Protein AF-A0A9D9CVH0-F1 (afdb_monomer_lite)

Foldseek 3Di:
DDDDPPVVVVVVVVLVVVVVVLVVVLLVVLQVQLVVVCVVPVVSNCVSVVVVVVCCVVVVVVLVVCCVPVNDVVSSVVVVVVSVVVVVVVVVVVVVD

Secondary structure (DSSP, 8-state):
-----HHHHHHHHHHHHHHHHHHHHHHHTHHHHHHHHHTT-GGGGGHHHHHHHHHHHHHHHHHHHHHHHH-HHHHHHHHHHHHHHHHHHHHHHTT--

Radius of gyration: 17.59 Å; chains: 1; bounding box: 35×28×59 Å

Sequence (97 aa):
MAKTKTNNNLVAIITMCFIFAMISFVTNMAAPFGNIWKGQYSWAGMMGNMMNF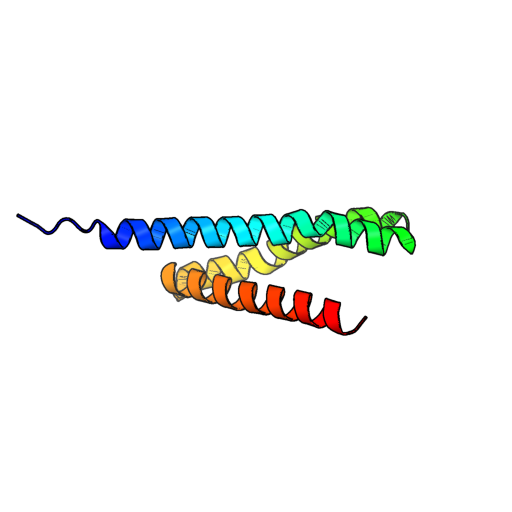AAYLFMGIPAGKMLQKIGYKKTTLIALATGFVGICIQYLSSFGF

pLDDT: mean 76.99, std 11.88, range [36.81, 88.44]

Structure (mmCIF, N/CA/C/O backbone):
data_AF-A0A9D9CVH0-F1
#
_entry.id   AF-A0A9D9CVH0-F1
#
loop_
_atom_site.group_PDB
_atom_site.id
_atom_site.type_symbol
_atom_site.label_atom_id
_atom_site.label_alt_id
_atom_site.label_comp_id
_atom_site.label_asym_id
_atom_site.label_entity_id
_atom_site.label_seq_id
_atom_site.pdbx_PDB_ins_code
_atom_site.Cartn_x
_atom_site.Cartn_y
_atom_site.Cartn_z
_atom_site.occupancy
_atom_site.B_iso_or_equiv
_atom_site.auth_seq_id
_atom_site.auth_comp_id
_atom_sit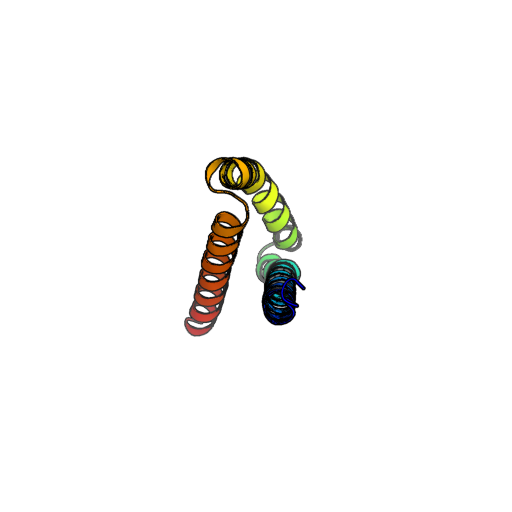e.auth_asym_id
_atom_site.auth_atom_id
_atom_site.pdbx_PDB_model_num
ATOM 1 N N . MET A 1 1 ? -13.701 -11.244 40.001 1.00 43.62 1 MET A N 1
ATOM 2 C CA . MET A 1 1 ? -13.792 -12.124 38.811 1.00 43.62 1 MET A CA 1
ATOM 3 C C . MET A 1 1 ? -14.130 -11.280 37.589 1.00 43.62 1 MET A C 1
ATOM 5 O O . MET A 1 1 ? -15.225 -10.743 37.541 1.00 43.62 1 MET A O 1
ATOM 9 N N . ALA A 1 2 ? -13.224 -11.141 36.617 1.00 40.34 2 ALA A N 1
ATOM 10 C CA . ALA A 1 2 ? -13.541 -10.515 35.329 1.00 40.34 2 ALA A CA 1
ATOM 11 C C . ALA A 1 2 ? -12.792 -11.228 34.189 1.00 40.34 2 ALA A C 1
ATOM 13 O O . ALA A 1 2 ? -11.660 -10.905 33.856 1.00 40.34 2 ALA A O 1
ATOM 14 N N . LYS A 1 3 ? -13.467 -12.254 33.658 1.00 36.81 3 LYS A N 1
ATOM 15 C CA . LYS A 1 3 ? -13.393 -12.831 32.304 1.00 36.81 3 LYS A CA 1
ATOM 16 C C . LYS A 1 3 ? -12.015 -12.856 31.612 1.00 36.81 3 LYS A C 1
ATOM 18 O O . LYS A 1 3 ? -11.663 -11.979 30.827 1.00 36.81 3 LYS A O 1
ATOM 23 N N . THR A 1 4 ? -11.314 -13.969 31.808 1.00 43.72 4 THR A N 1
ATOM 24 C CA . THR A 1 4 ? -10.241 -14.495 30.955 1.00 43.72 4 THR A CA 1
ATOM 25 C C . THR A 1 4 ? -10.613 -14.393 29.467 1.00 43.72 4 THR A C 1
ATOM 27 O O . THR A 1 4 ? -11.481 -15.110 28.972 1.00 43.72 4 THR A O 1
ATOM 30 N N . LYS A 1 5 ? -9.980 -13.457 28.749 1.00 49.03 5 LYS A N 1
ATOM 31 C CA . LYS A 1 5 ? -10.243 -13.115 27.338 1.00 49.03 5 LYS A CA 1
ATOM 32 C C . LYS A 1 5 ? -9.244 -13.803 26.389 1.00 49.03 5 LYS A C 1
ATOM 34 O O . LYS A 1 5 ? -8.753 -13.191 25.448 1.00 49.03 5 LYS A O 1
ATOM 39 N N . THR A 1 6 ? -8.926 -15.074 26.636 1.00 48.44 6 THR A N 1
ATOM 40 C CA . THR A 1 6 ? -7.872 -15.836 25.932 1.00 48.44 6 THR A CA 1
ATOM 41 C C . THR A 1 6 ? -8.113 -15.969 24.420 1.00 48.44 6 THR A C 1
ATOM 43 O O . THR A 1 6 ? -7.170 -15.890 23.638 1.00 48.44 6 THR A O 1
ATOM 46 N N . ASN A 1 7 ? -9.375 -16.044 23.979 1.00 54.03 7 ASN A N 1
ATOM 47 C CA . ASN A 1 7 ? -9.728 -16.177 22.556 1.00 54.03 7 ASN A CA 1
ATOM 48 C C . ASN A 1 7 ? -9.455 -14.917 21.716 1.00 54.03 7 ASN A C 1
ATOM 50 O O . ASN A 1 7 ? -9.252 -15.011 20.510 1.00 54.03 7 ASN A O 1
ATOM 54 N N . ASN A 1 8 ? -9.418 -13.729 22.328 1.00 61.25 8 ASN A N 1
ATOM 55 C CA . ASN A 1 8 ? -9.173 -12.486 21.591 1.00 61.25 8 ASN A CA 1
ATOM 56 C C . ASN A 1 8 ? -7.677 -12.273 21.303 1.00 61.25 8 ASN A C 1
ATOM 58 O O . ASN A 1 8 ? -7.324 -11.606 20.333 1.00 61.25 8 ASN A O 1
ATOM 62 N N . ASN A 1 9 ? -6.806 -12.858 22.130 1.00 73.69 9 ASN A N 1
ATOM 63 C CA . ASN A 1 9 ? -5.362 -12.796 21.934 1.00 73.69 9 ASN A CA 1
ATOM 64 C C . ASN A 1 9 ? -4.935 -13.720 20.794 1.00 73.69 9 ASN A C 1
ATOM 66 O O . ASN A 1 9 ? -4.139 -13.310 19.962 1.00 73.69 9 ASN A O 1
ATOM 70 N N . LEU A 1 10 ? -5.520 -14.917 20.693 1.00 82.00 10 LEU A N 1
ATOM 71 C CA . LEU A 1 10 ? -5.208 -15.866 19.622 1.00 82.00 10 LEU A CA 1
ATOM 72 C C . LEU A 1 10 ? -5.575 -15.311 18.235 1.00 82.00 10 LEU A C 1
ATOM 74 O O . LEU A 1 10 ? -4.761 -15.355 17.320 1.00 82.00 10 LEU A O 1
ATOM 78 N N . VAL A 1 11 ? -6.749 -14.681 18.103 1.00 80.44 11 VAL A N 1
ATOM 79 C CA . VAL A 1 11 ? -7.157 -13.996 16.860 1.00 80.44 11 VAL A CA 1
ATOM 80 C C . VAL A 1 11 ? -6.216 -12.835 16.520 1.00 80.44 11 VAL A C 1
ATOM 82 O O . VAL A 1 11 ? -5.833 -12.673 15.361 1.00 80.44 11 VAL A O 1
ATOM 85 N N . ALA A 1 12 ? -5.799 -12.042 17.512 1.00 80.62 12 ALA A N 1
ATOM 86 C CA . ALA A 1 12 ? -4.847 -10.953 17.296 1.00 80.62 12 ALA A CA 1
ATOM 87 C C . ALA A 1 12 ? -3.458 -11.468 16.877 1.00 80.62 12 ALA A C 1
ATOM 89 O O . ALA A 1 12 ? -2.853 -10.899 15.972 1.00 80.62 12 ALA A O 1
ATOM 90 N N . ILE A 1 13 ? -2.986 -12.563 17.479 1.00 85.00 13 ILE A N 1
ATOM 91 C CA . ILE A 1 13 ? -1.715 -13.218 17.138 1.00 85.00 13 ILE A CA 1
ATOM 92 C C . ILE A 1 13 ? -1.752 -13.730 15.697 1.00 85.00 13 ILE A C 1
ATOM 94 O O . ILE A 1 13 ? -0.864 -13.400 14.916 1.00 85.00 13 ILE A O 1
ATOM 98 N N . ILE A 1 14 ? -2.809 -14.453 15.313 1.00 85.19 14 ILE A N 1
ATOM 99 C CA . ILE A 1 14 ? -2.988 -14.939 13.936 1.00 85.19 14 ILE A CA 1
ATOM 100 C C . ILE A 1 14 ? -3.019 -13.763 12.953 1.00 85.19 14 ILE A C 1
ATOM 102 O O . ILE A 1 14 ? -2.355 -13.808 11.921 1.00 85.19 14 ILE A O 1
ATOM 106 N N . THR A 1 15 ? -3.731 -12.685 13.293 1.00 83.31 15 THR A N 1
ATOM 107 C CA . THR A 1 15 ? -3.803 -11.480 12.451 1.00 83.31 15 THR A CA 1
ATOM 108 C C . THR A 1 15 ? -2.423 -10.846 12.260 1.00 83.31 15 THR A C 1
ATOM 110 O O . THR A 1 15 ? -2.057 -10.508 11.138 1.00 83.31 15 THR A O 1
ATOM 113 N N . MET A 1 16 ? -1.631 -10.717 13.328 1.00 85.38 16 MET A N 1
ATOM 114 C CA . MET A 1 16 ? -0.276 -10.164 13.249 1.00 85.38 16 MET A CA 1
ATOM 115 C C . MET A 1 16 ? 0.669 -11.057 12.443 1.00 85.38 16 MET A C 1
ATOM 117 O O . MET A 1 16 ? 1.409 -10.541 11.609 1.00 85.38 16 MET A O 1
ATOM 121 N N . CYS A 1 17 ? 0.608 -12.382 12.617 1.00 87.56 17 CYS A N 1
ATOM 122 C CA . CYS A 1 17 ? 1.365 -13.323 11.788 1.00 87.56 17 CYS A CA 1
ATOM 123 C C . CYS A 1 17 ? 1.001 -13.196 10.305 1.00 87.56 17 CYS A C 1
ATOM 125 O O . CYS A 1 17 ? 1.891 -13.196 9.460 1.00 87.56 17 CYS A O 1
ATOM 127 N N . PHE A 1 18 ? -0.286 -13.048 9.983 1.00 85.00 18 PHE A N 1
ATOM 128 C CA . PHE A 1 18 ? -0.744 -12.923 8.600 1.00 85.00 18 PHE A CA 1
ATOM 129 C C . PHE A 1 18 ? -0.300 -11.603 7.954 1.00 85.00 18 PHE A C 1
ATOM 131 O O . PHE A 1 18 ? 0.186 -11.599 6.825 1.00 85.00 18 PHE A O 1
ATOM 138 N N . ILE A 1 19 ? -0.393 -10.486 8.687 1.00 85.25 19 ILE A N 1
ATOM 139 C CA . ILE A 1 19 ? 0.126 -9.183 8.239 1.00 85.25 19 ILE A CA 1
ATOM 140 C C . ILE A 1 19 ? 1.637 -9.268 8.003 1.00 85.25 19 ILE A C 1
ATOM 142 O O . ILE A 1 19 ? 2.124 -8.796 6.979 1.00 85.25 19 ILE A O 1
ATOM 146 N N . PHE A 1 20 ? 2.377 -9.898 8.918 1.00 87.31 20 PHE A N 1
ATOM 147 C CA . PHE A 1 20 ? 3.822 -10.055 8.783 1.00 87.31 20 PHE A CA 1
ATOM 148 C C . PHE A 1 20 ? 4.185 -10.898 7.558 1.00 87.31 20 PHE A C 1
ATOM 150 O O . PHE A 1 20 ? 5.006 -10.475 6.749 1.00 87.31 20 PHE A O 1
ATOM 157 N N . ALA A 1 21 ? 3.511 -12.036 7.362 1.00 87.50 21 ALA A N 1
ATOM 158 C CA . ALA A 1 21 ? 3.689 -12.881 6.186 1.00 87.50 21 ALA A CA 1
ATOM 159 C C . ALA A 1 21 ? 3.417 -12.116 4.879 1.00 87.50 21 ALA A C 1
ATOM 161 O O . ALA A 1 21 ? 4.200 -12.221 3.937 1.00 87.50 21 ALA A O 1
ATOM 162 N N . MET A 1 22 ? 2.363 -11.294 4.834 1.00 84.31 22 MET A N 1
ATOM 163 C CA . MET A 1 22 ? 2.038 -10.465 3.671 1.00 84.31 22 MET A CA 1
ATOM 164 C C . MET A 1 22 ? 3.126 -9.415 3.384 1.00 84.31 22 MET A C 1
ATOM 166 O O . MET A 1 22 ? 3.557 -9.272 2.239 1.00 84.31 22 MET A O 1
ATOM 170 N N . ILE A 1 23 ? 3.602 -8.699 4.408 1.00 84.44 23 ILE A N 1
ATOM 171 C CA . ILE A 1 23 ? 4.656 -7.684 4.251 1.00 84.44 23 ILE A CA 1
ATOM 172 C C . ILE A 1 23 ? 5.967 -8.338 3.799 1.00 84.44 23 ILE A C 1
ATOM 174 O O . ILE A 1 23 ? 6.615 -7.838 2.876 1.00 84.44 23 ILE A O 1
ATOM 178 N N . SER A 1 24 ? 6.350 -9.469 4.400 1.00 84.38 24 SER A N 1
ATOM 179 C CA . SER A 1 24 ? 7.535 -10.232 3.995 1.00 84.38 24 SER A CA 1
ATOM 180 C C . SER A 1 24 ? 7.422 -10.743 2.563 1.00 84.38 24 SER A C 1
ATOM 182 O O . SER A 1 24 ? 8.394 -10.647 1.820 1.00 84.38 24 SER A O 1
ATOM 184 N N . PHE A 1 25 ? 6.250 -11.227 2.150 1.00 82.69 25 PHE A N 1
ATOM 185 C CA . PHE A 1 25 ? 6.004 -11.668 0.780 1.00 82.69 25 PHE A CA 1
ATOM 186 C C . PHE A 1 25 ? 6.194 -10.526 -0.228 1.00 82.69 25 PHE A C 1
ATOM 188 O O . PHE A 1 25 ? 7.024 -10.635 -1.129 1.00 82.69 25 PHE A O 1
ATOM 195 N N . VAL A 1 26 ? 5.505 -9.396 -0.033 1.00 76.00 26 VAL A N 1
ATOM 196 C CA . VAL A 1 26 ? 5.592 -8.232 -0.936 1.00 76.00 26 VAL A CA 1
ATOM 197 C C . VAL A 1 26 ? 7.007 -7.652 -0.981 1.00 76.00 26 VAL A C 1
ATOM 199 O O . VAL A 1 26 ? 7.483 -7.248 -2.040 1.00 76.00 26 VAL A O 1
ATOM 202 N N . THR A 1 27 ? 7.713 -7.634 0.149 1.00 82.38 27 THR A N 1
ATOM 203 C CA . THR A 1 27 ? 9.085 -7.111 0.203 1.00 82.38 27 THR A CA 1
ATOM 204 C C . THR A 1 27 ? 10.067 -8.043 -0.501 1.00 82.38 27 THR A C 1
ATOM 206 O O . THR A 1 27 ? 10.926 -7.580 -1.246 1.00 82.38 27 THR A O 1
ATOM 209 N N . ASN A 1 28 ? 9.922 -9.360 -0.334 1.00 81.56 28 ASN A N 1
ATOM 210 C CA . ASN A 1 28 ? 10.798 -10.327 -0.995 1.00 81.56 28 ASN A CA 1
ATOM 211 C C . ASN A 1 28 ? 10.513 -10.433 -2.508 1.00 81.56 28 ASN A C 1
ATOM 213 O O . ASN A 1 28 ? 11.394 -10.812 -3.273 1.00 81.56 28 ASN A O 1
ATOM 217 N N . MET A 1 29 ? 9.330 -10.001 -2.972 1.00 78.44 29 MET A N 1
ATOM 218 C CA . MET A 1 29 ? 9.027 -9.855 -4.403 1.00 78.44 29 MET A CA 1
ATOM 219 C C . MET A 1 29 ? 9.823 -8.746 -5.110 1.00 78.44 29 MET A C 1
ATOM 221 O O . MET A 1 29 ? 9.902 -8.745 -6.339 1.00 78.44 29 MET A O 1
ATOM 225 N N . ALA A 1 30 ? 10.486 -7.845 -4.381 1.00 77.38 30 ALA A N 1
ATOM 226 C CA . ALA A 1 30 ? 11.376 -6.856 -4.990 1.00 77.38 30 ALA A CA 1
ATOM 227 C C . ALA A 1 30 ? 12.505 -7.511 -5.812 1.00 77.38 30 ALA A C 1
ATOM 229 O O . ALA A 1 30 ? 12.857 -7.013 -6.881 1.00 77.38 30 ALA A O 1
ATOM 230 N N . ALA A 1 31 ? 13.035 -8.649 -5.351 1.00 77.25 31 ALA A N 1
ATOM 231 C CA . ALA A 1 31 ? 14.098 -9.385 -6.033 1.00 77.25 31 ALA A CA 1
ATOM 232 C C . ALA A 1 31 ? 13.662 -10.001 -7.383 1.00 77.25 31 ALA A C 1
ATOM 234 O O . ALA A 1 31 ? 14.330 -9.727 -8.383 1.00 77.25 31 ALA A O 1
ATOM 235 N N . PRO A 1 32 ? 12.561 -10.779 -7.485 1.00 75.19 32 PRO A N 1
ATOM 236 C CA . PRO A 1 32 ? 12.097 -11.296 -8.771 1.00 75.19 32 PRO A CA 1
ATOM 237 C C . PRO A 1 32 ? 11.691 -10.180 -9.740 1.00 75.19 32 PRO A C 1
ATOM 239 O O . PRO A 1 32 ? 12.048 -10.260 -10.913 1.00 75.19 32 PRO A O 1
ATOM 242 N N . PHE A 1 33 ? 11.047 -9.101 -9.277 1.00 74.19 33 PHE A N 1
ATOM 243 C CA . PHE A 1 33 ? 10.759 -7.953 -10.147 1.00 74.19 33 PHE A CA 1
ATOM 244 C C . 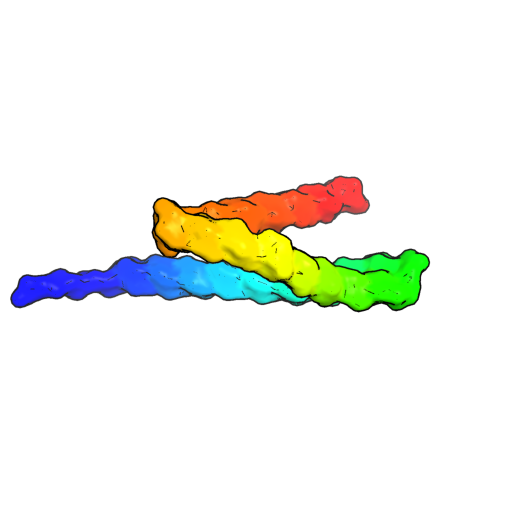PHE A 1 33 ? 12.029 -7.275 -10.663 1.00 74.19 33 PHE A C 1
ATOM 246 O O . PHE A 1 33 ? 12.131 -6.991 -11.857 1.00 74.19 33 PHE A O 1
ATOM 253 N N . GLY A 1 34 ? 13.013 -7.063 -9.785 1.00 72.06 34 GLY A N 1
ATOM 254 C CA . GLY A 1 34 ? 14.317 -6.530 -10.162 1.00 72.06 34 GLY A CA 1
ATOM 255 C C . GLY A 1 34 ? 15.012 -7.415 -11.196 1.00 72.06 34 GLY A C 1
ATOM 256 O O . GLY A 1 34 ? 15.509 -6.906 -12.195 1.00 72.06 34 GLY A O 1
ATOM 257 N N . ASN A 1 35 ? 14.994 -8.738 -11.026 1.00 74.62 35 ASN A N 1
ATOM 258 C CA . ASN A 1 35 ? 15.606 -9.661 -11.985 1.00 74.62 35 ASN A CA 1
ATOM 259 C C . ASN A 1 35 ? 14.905 -9.668 -13.353 1.00 74.62 35 ASN A C 1
ATOM 261 O O . ASN A 1 35 ? 15.598 -9.677 -14.370 1.00 74.62 35 ASN A O 1
ATOM 265 N N . ILE A 1 36 ? 13.568 -9.617 -13.398 1.00 73.62 36 ILE A N 1
ATOM 266 C CA . ILE A 1 36 ? 12.809 -9.525 -14.660 1.00 73.62 36 ILE A CA 1
ATOM 267 C C . ILE A 1 36 ? 13.174 -8.234 -15.400 1.00 73.62 36 ILE A C 1
ATOM 269 O O . ILE A 1 36 ? 13.484 -8.254 -16.590 1.00 73.62 36 ILE A O 1
ATOM 273 N N . TRP A 1 37 ? 13.192 -7.107 -14.690 1.00 68.38 37 TRP A N 1
ATOM 274 C CA . TRP A 1 37 ? 13.497 -5.805 -15.280 1.00 68.38 37 TRP A CA 1
ATOM 275 C C . TRP A 1 37 ? 14.977 -5.663 -15.665 1.00 68.38 37 TRP A C 1
ATOM 277 O O . TRP A 1 37 ? 15.290 -5.065 -16.698 1.00 68.38 37 TRP A O 1
ATOM 287 N N . LYS A 1 38 ? 15.891 -6.276 -14.901 1.00 65.38 38 LYS A N 1
ATOM 288 C CA . LYS A 1 38 ? 17.325 -6.349 -15.224 1.00 65.38 38 LYS A CA 1
ATOM 289 C C . LYS A 1 38 ? 17.594 -7.071 -16.547 1.00 65.38 38 LYS A C 1
ATOM 291 O O . LYS A 1 38 ? 18.563 -6.734 -17.222 1.00 65.38 38 LYS A O 1
ATOM 296 N N . GLY A 1 39 ? 16.736 -8.019 -16.932 1.00 70.31 39 GLY A N 1
ATOM 297 C CA . GLY A 1 39 ? 16.807 -8.705 -18.226 1.00 70.31 39 GLY A CA 1
ATOM 298 C C . GLY A 1 39 ? 16.584 -7.793 -19.440 1.00 70.31 39 GLY A C 1
ATOM 299 O O . GLY A 1 39 ? 17.000 -8.147 -20.536 1.00 70.31 39 GLY A O 1
ATOM 300 N N . GLN A 1 40 ? 15.972 -6.618 -19.250 1.00 66.44 40 GLN A N 1
ATOM 301 C CA . GLN A 1 40 ? 15.737 -5.614 -20.299 1.00 66.44 40 GLN A CA 1
ATOM 302 C C . GLN A 1 40 ? 16.658 -4.393 -20.143 1.00 66.44 40 GLN A C 1
ATOM 304 O O . GLN A 1 40 ? 17.169 -3.866 -21.128 1.00 66.44 40 GLN A O 1
ATOM 309 N N . TYR A 1 41 ? 16.923 -3.961 -18.905 1.00 65.75 41 TYR A N 1
ATOM 310 C CA . TYR A 1 41 ? 17.783 -2.816 -18.607 1.00 65.75 41 TYR A CA 1
ATOM 311 C C . TYR A 1 41 ? 18.628 -3.061 -17.349 1.00 65.75 41 TYR A C 1
ATOM 313 O O . TYR A 1 41 ? 18.091 -3.260 -16.266 1.00 65.75 41 TYR A O 1
ATOM 321 N N . SER A 1 42 ? 19.960 -2.956 -17.446 1.00 66.62 42 SER A N 1
ATOM 322 C CA . SER A 1 42 ? 20.894 -3.230 -16.331 1.00 66.62 42 SER A CA 1
ATOM 323 C C . SER A 1 42 ? 20.607 -2.418 -15.049 1.00 66.62 42 SER A C 1
ATOM 325 O O . SER A 1 42 ? 20.732 -2.937 -13.939 1.00 66.62 42 SER A O 1
ATOM 327 N N . TRP A 1 43 ? 20.137 -1.169 -15.189 1.00 68.19 43 TRP A N 1
ATOM 328 C CA . TRP A 1 43 ? 19.766 -0.290 -14.065 1.00 68.19 43 TRP A CA 1
ATOM 329 C C . TRP A 1 43 ? 18.477 -0.720 -13.351 1.00 68.19 43 TRP A C 1
ATOM 331 O O . TRP A 1 43 ? 18.241 -0.368 -12.195 1.00 68.19 43 TRP A O 1
ATOM 341 N N . ALA A 1 44 ? 17.644 -1.512 -14.017 1.00 69.00 44 ALA A N 1
ATOM 342 C CA . ALA A 1 44 ? 16.307 -1.822 -13.551 1.00 69.00 44 ALA A CA 1
ATOM 343 C C . ALA A 1 44 ? 16.281 -2.947 -12.494 1.00 69.00 44 ALA A C 1
ATOM 345 O O . ALA A 1 44 ? 15.274 -3.150 -11.821 1.00 69.00 44 ALA A O 1
ATOM 346 N N . GLY A 1 45 ? 17.427 -3.590 -12.232 1.00 68.69 45 GLY A N 1
ATOM 347 C CA . GLY A 1 45 ? 17.611 -4.501 -11.095 1.00 68.69 45 GLY A CA 1
ATOM 348 C C . GLY A 1 45 ? 17.416 -3.844 -9.726 1.00 68.69 45 GLY A C 1
ATOM 349 O O . GLY A 1 45 ? 16.952 -4.490 -8.791 1.00 68.69 45 GLY A O 1
ATOM 350 N N . MET A 1 46 ? 17.704 -2.544 -9.611 1.00 75.12 46 MET A N 1
ATOM 351 C CA . MET A 1 46 ? 17.478 -1.776 -8.380 1.00 75.12 46 MET A CA 1
ATOM 352 C C . MET A 1 46 ? 16.045 -1.236 -8.258 1.00 75.12 46 MET A C 1
ATOM 354 O O . MET A 1 46 ? 15.645 -0.801 -7.175 1.00 75.12 46 MET A O 1
ATOM 358 N N . MET A 1 47 ? 15.243 -1.307 -9.328 1.00 77.75 47 MET A N 1
ATOM 359 C CA . MET A 1 47 ? 13.882 -0.761 -9.334 1.00 77.75 47 MET A CA 1
ATOM 360 C C . MET A 1 47 ? 12.941 -1.491 -8.384 1.00 77.75 47 MET A C 1
ATOM 362 O O . MET A 1 47 ? 12.054 -0.856 -7.823 1.00 77.75 47 MET A O 1
ATOM 366 N N . GLY A 1 48 ? 13.165 -2.783 -8.126 1.00 73.06 48 GLY A N 1
ATOM 367 C CA . GLY A 1 48 ? 12.399 -3.539 -7.131 1.00 73.06 48 GLY A CA 1
ATOM 368 C C . GLY A 1 48 ? 12.465 -2.919 -5.730 1.00 73.06 48 GLY A C 1
ATOM 369 O O . GLY A 1 48 ? 11.432 -2.669 -5.109 1.00 73.06 48 GLY A O 1
ATOM 370 N N . ASN A 1 49 ? 13.671 -2.595 -5.250 1.00 79.19 49 ASN A N 1
ATOM 371 C CA . ASN A 1 49 ? 13.855 -1.930 -3.954 1.00 79.19 49 ASN A CA 1
ATOM 372 C C . ASN A 1 49 ? 13.411 -0.461 -3.986 1.00 79.19 49 ASN A C 1
ATOM 374 O O . ASN A 1 49 ? 12.855 0.036 -3.006 1.00 79.19 49 ASN A O 1
ATOM 378 N N . MET A 1 50 ? 13.607 0.228 -5.114 1.00 82.19 50 MET A N 1
ATOM 379 C CA . MET A 1 50 ? 13.167 1.615 -5.267 1.00 82.19 50 MET A CA 1
ATOM 380 C C . MET A 1 50 ? 11.640 1.749 -5.209 1.00 82.19 50 MET A C 1
ATOM 382 O O . MET A 1 50 ? 11.135 2.678 -4.583 1.00 82.19 50 MET A O 1
ATOM 386 N N . MET A 1 51 ? 10.896 0.803 -5.792 1.00 80.19 51 MET A N 1
ATOM 387 C CA . MET A 1 51 ? 9.431 0.762 -5.709 1.00 80.19 51 MET A CA 1
ATOM 388 C C . MET A 1 51 ? 8.939 0.594 -4.271 1.00 80.19 51 MET A C 1
ATOM 390 O O . MET A 1 51 ? 7.959 1.228 -3.887 1.00 80.19 51 MET A O 1
ATOM 394 N N . ASN A 1 52 ? 9.634 -0.201 -3.456 1.00 82.00 52 ASN A N 1
ATOM 395 C CA . ASN A 1 52 ? 9.295 -0.376 -2.046 1.00 82.00 52 ASN A CA 1
ATOM 396 C C . ASN A 1 52 ? 9.461 0.949 -1.269 1.00 82.00 52 ASN A C 1
ATOM 398 O O . ASN A 1 52 ? 8.567 1.371 -0.536 1.00 82.00 52 ASN A O 1
ATOM 402 N N . PHE A 1 53 ? 10.555 1.673 -1.527 1.00 83.69 53 PHE A N 1
ATOM 403 C CA . PHE A 1 53 ? 10.805 2.988 -0.932 1.00 83.69 53 PHE A CA 1
ATOM 404 C C . PHE A 1 53 ? 9.797 4.049 -1.395 1.00 83.69 53 PHE A C 1
ATOM 406 O O . PHE A 1 53 ? 9.240 4.783 -0.579 1.00 83.69 53 PHE A O 1
ATOM 413 N N . ALA A 1 54 ? 9.524 4.105 -2.701 1.00 84.75 54 ALA A N 1
ATOM 414 C CA . ALA A 1 54 ? 8.537 5.012 -3.273 1.00 84.75 54 ALA A CA 1
ATOM 415 C C . ALA A 1 54 ? 7.141 4.751 -2.688 1.00 84.75 54 ALA A C 1
ATOM 417 O O . ALA A 1 54 ? 6.457 5.694 -2.294 1.00 84.75 54 ALA A O 1
ATOM 418 N N . ALA A 1 55 ? 6.741 3.484 -2.549 1.00 83.94 55 ALA A N 1
ATOM 419 C CA . ALA A 1 55 ? 5.470 3.118 -1.936 1.00 83.94 55 ALA A CA 1
ATOM 420 C C . ALA A 1 55 ? 5.361 3.642 -0.496 1.00 83.94 55 ALA A C 1
ATOM 422 O O . ALA A 1 55 ? 4.366 4.284 -0.164 1.00 83.94 55 ALA A O 1
ATOM 423 N N . TYR A 1 56 ? 6.384 3.464 0.346 1.00 82.19 56 TYR A N 1
ATOM 424 C CA . TYR A 1 56 ? 6.365 4.024 1.703 1.00 82.19 56 TYR A CA 1
ATOM 425 C C . TYR A 1 56 ? 6.358 5.557 1.723 1.00 82.19 56 TYR A C 1
ATOM 427 O O . TYR A 1 56 ? 5.655 6.148 2.546 1.00 82.19 56 TYR A O 1
ATOM 435 N N . LEU A 1 57 ? 7.082 6.206 0.807 1.00 87.00 57 LEU A N 1
ATOM 436 C CA . LEU A 1 57 ? 7.131 7.664 0.704 1.00 87.00 57 LEU A CA 1
ATOM 437 C C . LEU A 1 57 ? 5.756 8.256 0.359 1.00 87.00 57 LEU A C 1
ATOM 439 O O . LEU A 1 57 ? 5.282 9.165 1.042 1.00 87.00 57 LEU A O 1
ATOM 443 N N . PHE A 1 58 ? 5.091 7.724 -0.669 1.00 86.12 58 PHE A N 1
ATOM 444 C CA . PHE A 1 58 ? 3.790 8.228 -1.116 1.00 86.12 58 PHE A CA 1
ATOM 445 C C . PHE A 1 58 ? 2.637 7.782 -0.212 1.00 86.12 58 PHE A C 1
ATOM 447 O O . PHE A 1 58 ? 1.670 8.524 -0.034 1.00 86.12 58 PHE A O 1
ATOM 454 N N . MET A 1 59 ? 2.727 6.594 0.388 1.00 87.06 59 MET A N 1
ATOM 455 C CA . MET A 1 59 ? 1.654 6.037 1.212 1.00 87.06 59 MET A CA 1
ATOM 456 C C . MET A 1 59 ? 1.760 6.429 2.696 1.00 87.06 59 MET A C 1
ATOM 458 O O . MET A 1 59 ? 0.774 6.317 3.422 1.00 87.06 59 MET A O 1
ATOM 462 N N . GLY A 1 60 ? 2.903 6.948 3.158 1.00 83.06 60 GLY A N 1
ATOM 463 C CA . GLY A 1 60 ? 3.128 7.297 4.566 1.00 83.06 60 GLY A CA 1
ATOM 464 C C . GLY A 1 60 ? 2.177 8.373 5.103 1.00 83.06 60 GLY A C 1
ATOM 465 O O . GLY A 1 60 ? 1.502 8.164 6.113 1.00 83.06 60 GLY A O 1
ATOM 466 N N . ILE A 1 61 ? 2.063 9.509 4.407 1.00 86.44 61 ILE A N 1
ATOM 467 C CA . ILE A 1 61 ? 1.160 10.611 4.788 1.00 86.44 61 ILE A CA 1
ATOM 468 C C . ILE A 1 61 ? -0.320 10.177 4.778 1.00 86.44 61 ILE A C 1
ATOM 470 O O . ILE A 1 61 ? -1.001 10.387 5.790 1.00 86.44 61 ILE A O 1
ATOM 474 N N . PRO A 1 62 ? -0.856 9.564 3.699 1.00 84.88 62 PRO A N 1
ATOM 475 C CA . PRO A 1 62 ? -2.252 9.134 3.683 1.00 84.88 62 PRO A CA 1
ATOM 476 C C . PRO A 1 62 ? -2.535 8.021 4.702 1.00 84.88 62 PRO A C 1
ATOM 478 O O . PRO A 1 62 ? -3.566 8.086 5.374 1.00 84.88 62 PRO A O 1
ATOM 481 N N . ALA A 1 63 ? -1.620 7.065 4.911 1.00 82.94 63 ALA A N 1
ATOM 482 C CA . ALA A 1 63 ? -1.778 6.033 5.939 1.00 82.94 63 ALA A CA 1
ATOM 483 C C . ALA A 1 63 ? -1.821 6.636 7.353 1.00 82.94 63 ALA A C 1
ATOM 485 O O . ALA A 1 63 ? -2.677 6.265 8.160 1.00 82.94 63 ALA A O 1
ATOM 486 N N . GLY A 1 64 ? -0.969 7.626 7.639 1.00 83.19 64 GLY A N 1
ATOM 487 C CA . GLY A 1 64 ? -0.987 8.359 8.906 1.00 83.19 64 GLY A CA 1
ATOM 488 C C . GLY A 1 64 ? -2.305 9.106 9.135 1.00 83.19 64 GLY A C 1
ATOM 489 O O . GLY A 1 64 ? -2.895 9.021 10.215 1.00 83.19 64 GLY A O 1
ATOM 490 N N . LYS A 1 65 ? -2.827 9.777 8.100 1.00 87.88 65 LYS A N 1
ATOM 491 C CA . LYS A 1 65 ? -4.135 10.450 8.164 1.00 87.88 65 LYS A CA 1
ATOM 492 C C . LYS A 1 65 ? -5.285 9.460 8.372 1.00 87.88 65 LYS A C 1
ATOM 494 O O . LYS A 1 65 ? -6.199 9.760 9.137 1.00 87.88 65 LYS A O 1
ATOM 499 N N . MET A 1 66 ? -5.245 8.281 7.749 1.00 85.31 66 MET A N 1
ATOM 500 C CA . MET A 1 66 ? -6.247 7.229 7.964 1.00 85.31 66 MET A CA 1
ATOM 501 C C . MET A 1 66 ? -6.211 6.698 9.400 1.00 85.31 66 MET A C 1
ATOM 503 O O . MET A 1 66 ? -7.255 6.652 10.053 1.00 85.31 66 MET A O 1
ATOM 507 N N . LEU A 1 67 ? -5.023 6.404 9.935 1.00 85.56 67 LEU A N 1
ATOM 508 C CA . LEU A 1 67 ? -4.868 5.963 11.324 1.00 85.56 67 LEU A CA 1
ATOM 509 C C . LEU A 1 67 ? -5.467 6.963 12.319 1.00 85.56 67 LEU A C 1
ATOM 511 O O . LEU A 1 67 ? -6.147 6.548 13.256 1.00 85.56 67 LEU A O 1
ATOM 515 N N . GLN A 1 68 ? -5.273 8.264 12.088 1.00 85.00 68 GLN A N 1
ATOM 516 C CA . GLN A 1 68 ? -5.827 9.319 12.941 1.00 85.00 68 GLN A CA 1
ATOM 517 C C . GLN A 1 68 ? -7.346 9.492 12.792 1.00 85.00 68 GLN A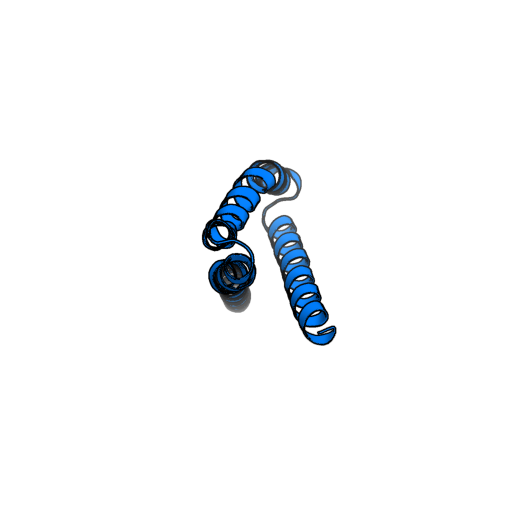 C 1
ATOM 519 O O . GLN A 1 68 ? -8.018 9.797 13.772 1.00 85.00 68 GLN A O 1
ATOM 524 N N . LYS A 1 69 ? -7.902 9.312 11.586 1.00 86.12 69 LYS A N 1
ATOM 525 C CA . LYS A 1 69 ? -9.301 9.669 11.287 1.00 86.12 69 LYS A CA 1
ATOM 526 C C . LYS A 1 69 ? -10.296 8.520 11.480 1.00 86.12 69 LYS A C 1
ATOM 528 O O . LYS A 1 69 ? -11.398 8.748 11.965 1.00 86.12 69 LYS A O 1
ATOM 533 N N . ILE A 1 70 ? -9.929 7.297 11.088 1.00 83.81 70 ILE A N 1
ATOM 534 C CA . ILE A 1 70 ? -10.792 6.097 11.166 1.00 83.81 70 ILE A CA 1
ATOM 535 C C . ILE A 1 70 ? -10.293 5.063 12.189 1.00 83.81 70 ILE A C 1
ATOM 537 O O . ILE A 1 70 ? -10.963 4.058 12.440 1.00 83.81 70 ILE A O 1
ATOM 541 N N . GLY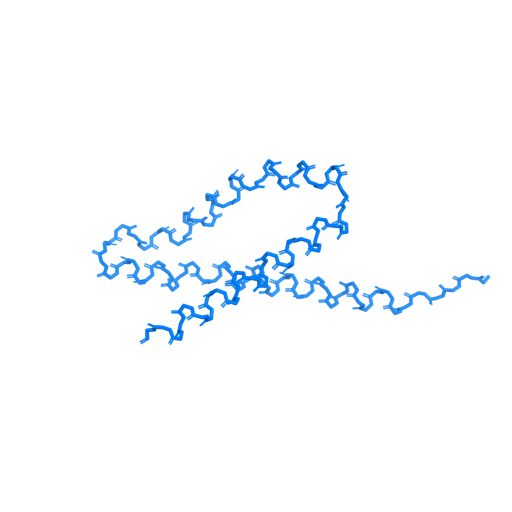 A 1 71 ? -9.136 5.315 12.805 1.00 83.06 71 GLY A N 1
ATOM 542 C CA . GLY A 1 71 ? -8.559 4.485 13.855 1.00 83.06 71 GLY A CA 1
ATOM 543 C C . GLY A 1 71 ? -7.811 3.250 13.345 1.00 83.06 71 GLY A C 1
ATOM 544 O O . GLY A 1 71 ? -7.899 2.848 12.180 1.00 83.06 71 GLY A O 1
ATOM 545 N N . TYR A 1 72 ? -7.079 2.612 14.263 1.00 79.38 72 TYR A N 1
ATOM 546 C CA . TYR A 1 72 ? -6.194 1.478 13.979 1.00 79.38 72 TYR A CA 1
ATOM 547 C C . TYR A 1 72 ? -6.933 0.280 13.367 1.00 79.38 72 TYR A C 1
ATOM 549 O O . TYR A 1 72 ? -6.599 -0.164 12.276 1.00 79.38 72 TYR A O 1
ATOM 557 N N . LYS A 1 73 ? -8.013 -0.193 14.005 1.00 77.94 73 LYS A N 1
ATOM 558 C CA . LYS A 1 73 ? -8.717 -1.417 13.576 1.00 77.94 73 LYS A CA 1
ATOM 559 C C . LYS A 1 73 ? -9.248 -1.349 12.140 1.00 77.94 73 LYS A C 1
ATOM 561 O O . LYS A 1 73 ? -9.149 -2.327 11.408 1.00 77.94 73 LYS A O 1
ATOM 566 N N . LYS A 1 74 ? -9.823 -0.210 11.740 1.00 82.50 74 LYS A N 1
ATOM 567 C CA . LYS A 1 74 ? -10.373 -0.020 10.388 1.00 82.50 74 LYS A CA 1
ATOM 568 C C . LYS A 1 74 ? -9.260 0.145 9.357 1.00 82.50 74 LYS A C 1
ATOM 570 O O . LYS A 1 74 ? -9.342 -0.453 8.292 1.00 82.50 74 LYS A O 1
ATOM 575 N N . THR A 1 75 ? -8.213 0.898 9.692 1.00 84.69 75 THR A N 1
ATOM 576 C CA . THR A 1 75 ? -7.061 1.086 8.799 1.00 84.69 75 THR A CA 1
ATOM 577 C C . THR A 1 75 ? -6.342 -0.236 8.535 1.00 84.69 75 THR A C 1
ATOM 579 O O . THR A 1 75 ? -6.049 -0.545 7.385 1.00 84.69 75 THR A O 1
ATOM 582 N N . THR A 1 76 ? -6.147 -1.067 9.565 1.00 82.12 76 THR A N 1
ATOM 583 C CA . THR A 1 76 ? -5.572 -2.413 9.423 1.00 82.12 76 THR A CA 1
ATOM 584 C C . THR A 1 76 ? -6.437 -3.321 8.547 1.00 82.12 76 THR A C 1
ATOM 586 O O . THR A 1 76 ? -5.901 -4.045 7.715 1.00 82.12 76 THR A O 1
ATOM 589 N N . LEU A 1 77 ? -7.767 -3.264 8.684 1.00 83.69 77 LEU A N 1
ATOM 590 C CA . LEU A 1 77 ? -8.678 -4.045 7.841 1.00 83.69 77 LEU A CA 1
ATOM 591 C C . LEU A 1 77 ? -8.583 -3.631 6.363 1.00 83.69 77 LEU A C 1
ATOM 593 O O . LEU A 1 77 ? -8.539 -4.490 5.489 1.00 83.69 77 LEU A O 1
ATOM 597 N N . ILE A 1 78 ? -8.521 -2.324 6.088 1.00 85.69 78 ILE A N 1
ATOM 598 C CA . ILE A 1 78 ? -8.357 -1.799 4.725 1.00 85.69 78 ILE A CA 1
ATOM 599 C C . ILE A 1 78 ? -6.995 -2.212 4.159 1.00 85.69 78 ILE A C 1
ATOM 601 O O . ILE A 1 78 ? -6.930 -2.662 3.022 1.00 85.69 78 ILE A O 1
ATOM 605 N N . ALA A 1 79 ? -5.924 -2.131 4.953 1.00 84.44 79 ALA A N 1
ATOM 606 C CA . ALA A 1 79 ? -4.594 -2.572 4.536 1.00 84.44 79 ALA A CA 1
ATOM 607 C C . ALA A 1 79 ? -4.568 -4.068 4.176 1.00 84.44 79 ALA A C 1
ATOM 609 O O . ALA A 1 79 ? -4.025 -4.437 3.138 1.00 84.44 79 ALA A O 1
ATOM 610 N N . LEU A 1 80 ? -5.213 -4.914 4.987 1.00 85.12 80 LEU A N 1
ATOM 611 C CA . LEU A 1 80 ? -5.373 -6.343 4.704 1.00 85.12 80 LEU A CA 1
ATOM 612 C C . LEU A 1 80 ? -6.170 -6.592 3.416 1.00 85.12 80 LEU A C 1
ATOM 614 O O . LEU A 1 80 ? -5.763 -7.418 2.605 1.00 85.12 80 LEU A O 1
ATOM 618 N N . ALA A 1 81 ? -7.274 -5.870 3.205 1.00 87.69 81 ALA A N 1
ATOM 619 C CA . ALA A 1 81 ? -8.096 -6.005 2.004 1.00 87.69 81 ALA A CA 1
ATOM 620 C C . ALA A 1 81 ? -7.332 -5.592 0.735 1.00 87.69 81 ALA A C 1
ATOM 622 O O . ALA A 1 81 ? -7.281 -6.356 -0.227 1.00 87.69 81 ALA A O 1
ATOM 623 N N . THR A 1 82 ? -6.682 -4.425 0.744 1.00 86.69 82 THR A N 1
ATOM 624 C CA . THR A 1 82 ? -5.854 -3.953 -0.377 1.00 86.69 82 THR A CA 1
ATOM 625 C C . THR A 1 82 ? -4.684 -4.900 -0.639 1.00 86.69 82 THR A C 1
ATOM 627 O O . THR A 1 82 ? -4.359 -5.1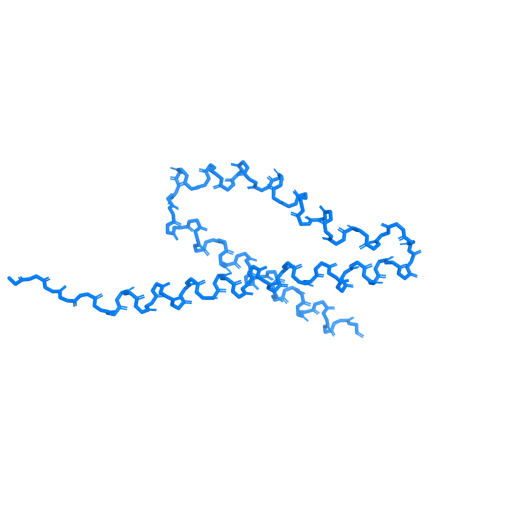79 -1.791 1.00 86.69 82 THR A O 1
ATOM 630 N N . GLY A 1 83 ? -4.082 -5.444 0.421 1.00 85.00 83 GLY A N 1
ATOM 631 C CA . GLY A 1 83 ? -3.027 -6.442 0.322 1.00 85.00 83 GLY A CA 1
ATOM 632 C C . GLY A 1 83 ? -3.477 -7.743 -0.332 1.00 85.00 83 GLY A C 1
ATOM 633 O O . GLY A 1 83 ? -2.808 -8.244 -1.233 1.00 85.00 83 GLY A O 1
ATOM 634 N N . PHE A 1 84 ? -4.641 -8.251 0.068 1.00 87.00 84 PHE A N 1
ATOM 635 C CA . PHE A 1 84 ? -5.243 -9.438 -0.530 1.00 87.00 84 PHE A CA 1
ATOM 636 C C . PHE A 1 84 ? -5.564 -9.224 -2.014 1.00 87.00 84 PHE A C 1
ATOM 638 O O . PHE A 1 84 ? -5.200 -10.053 -2.841 1.00 87.00 84 PHE A O 1
ATOM 645 N N . VAL A 1 85 ? -6.152 -8.075 -2.369 1.00 88.44 85 VAL A N 1
ATOM 646 C CA . VAL A 1 85 ? -6.405 -7.699 -3.770 1.00 88.44 85 VAL A CA 1
ATOM 647 C C . VAL A 1 85 ? -5.102 -7.641 -4.571 1.00 88.44 85 VAL A C 1
ATOM 649 O O . VAL A 1 85 ? -5.057 -8.156 -5.685 1.00 88.44 85 VAL A O 1
ATOM 652 N N . GLY A 1 86 ? -4.030 -7.083 -4.002 1.00 83.62 86 GLY A N 1
ATOM 653 C CA . GLY A 1 86 ? -2.708 -7.060 -4.632 1.00 83.62 86 GLY A CA 1
ATOM 654 C C . GLY A 1 86 ? -2.188 -8.461 -4.958 1.00 83.62 86 GLY A C 1
ATOM 655 O O . GLY A 1 86 ? -1.753 -8.703 -6.080 1.00 83.62 86 GLY A O 1
ATOM 656 N N . ILE A 1 87 ? -2.310 -9.406 -4.019 1.00 82.75 87 ILE A N 1
ATOM 657 C CA . ILE A 1 87 ? -1.940 -10.815 -4.233 1.00 82.75 87 ILE A CA 1
ATOM 658 C C . ILE A 1 87 ? -2.835 -11.462 -5.300 1.00 82.75 87 ILE A C 1
ATOM 660 O O . ILE A 1 87 ? -2.329 -12.175 -6.163 1.00 82.75 87 ILE A O 1
ATOM 664 N N . CYS A 1 88 ? -4.146 -11.200 -5.293 1.00 84.56 88 CYS A N 1
ATOM 665 C CA . CYS A 1 88 ? -5.059 -11.712 -6.318 1.00 84.56 88 CYS A CA 1
ATOM 666 C C . CYS A 1 88 ? -4.688 -11.211 -7.719 1.00 84.56 88 CYS A C 1
ATOM 668 O O . CYS A 1 88 ? -4.665 -11.999 -8.660 1.00 84.56 88 CYS A O 1
ATOM 670 N N . ILE A 1 89 ? -4.358 -9.925 -7.860 1.00 84.31 89 ILE A N 1
ATOM 671 C CA . ILE A 1 89 ? -3.902 -9.345 -9.130 1.00 84.31 89 ILE A CA 1
ATOM 672 C C . ILE A 1 89 ? -2.566 -9.965 -9.546 1.00 84.31 89 ILE A C 1
ATOM 674 O O . ILE A 1 89 ? -2.408 -10.346 -10.702 1.00 84.31 89 ILE A O 1
ATOM 678 N N . GLN A 1 90 ? -1.627 -10.121 -8.609 1.00 76.56 90 GLN A N 1
ATOM 679 C CA . GLN A 1 90 ? -0.338 -10.775 -8.845 1.00 76.56 90 GLN A CA 1
ATOM 680 C C . GLN A 1 90 ? -0.519 -12.204 -9.374 1.00 76.56 90 GLN A C 1
ATOM 682 O O . GLN A 1 90 ? 0.141 -12.602 -10.331 1.00 76.56 90 GLN A O 1
ATOM 687 N N . TYR A 1 91 ? -1.438 -12.955 -8.763 1.00 80.94 91 TYR A N 1
ATOM 688 C CA . TYR A 1 91 ? -1.759 -14.329 -9.129 1.00 80.94 91 TYR A CA 1
ATOM 689 C C . TYR A 1 91 ? -2.433 -14.414 -10.504 1.00 80.94 91 TYR A C 1
ATOM 691 O O . TYR A 1 91 ? -2.009 -15.201 -11.344 1.00 80.94 91 TYR A O 1
ATOM 699 N N . LEU A 1 92 ? -3.422 -13.557 -10.776 1.00 80.19 92 LEU A N 1
ATOM 700 C CA . LEU A 1 92 ? -4.080 -13.482 -12.086 1.00 80.19 92 LEU A CA 1
ATOM 701 C C . LEU A 1 92 ? -3.115 -13.051 -13.194 1.00 80.19 92 LEU A C 1
ATOM 703 O O . LEU A 1 92 ? -3.163 -13.590 -14.296 1.00 80.19 92 LEU A O 1
ATOM 707 N N . SER A 1 93 ? -2.196 -12.130 -12.899 1.00 72.19 93 SER A N 1
ATOM 708 C CA . SER A 1 93 ? -1.154 -11.718 -13.842 1.00 72.19 93 SER A CA 1
ATOM 709 C C . SER A 1 93 ? -0.179 -12.851 -14.168 1.00 72.19 93 SER A C 1
ATOM 711 O O . SER A 1 93 ? 0.441 -12.811 -15.224 1.00 72.19 93 SER A O 1
ATOM 713 N N . SER A 1 94 ? -0.052 -13.853 -13.292 1.00 65.69 94 SER A N 1
ATOM 714 C CA . SER A 1 94 ? 0.728 -15.067 -13.549 1.00 65.69 94 SER A CA 1
ATOM 715 C C . SER A 1 94 ? -0.051 -16.142 -14.317 1.00 65.69 94 SER A C 1
ATOM 717 O O . SER A 1 94 ? 0.555 -17.131 -14.704 1.00 65.69 94 SER A O 1
ATOM 719 N N . PHE A 1 95 ? -1.368 -15.989 -14.500 1.00 64.69 95 PHE A N 1
ATOM 720 C CA . PHE A 1 95 ? -2.215 -16.922 -15.259 1.00 64.69 95 PHE A CA 1
ATOM 721 C C . PHE A 1 95 ? -2.406 -16.483 -16.725 1.00 64.69 95 PHE A C 1
ATOM 723 O O . PHE A 1 95 ? -2.830 -17.274 -17.560 1.00 64.69 95 PHE A O 1
ATOM 730 N N . GLY A 1 96 ? -2.124 -15.211 -17.035 1.00 52.97 96 GLY A N 1
ATOM 731 C CA . GLY A 1 96 ? -2.235 -14.621 -18.376 1.00 52.97 96 GLY A CA 1
ATOM 732 C C . GLY A 1 96 ? -0.946 -14.623 -19.211 1.00 52.97 96 GLY A C 1
ATOM 733 O O . GLY A 1 96 ? -0.939 -14.015 -20.280 1.00 52.97 96 GLY A O 1
ATOM 734 N N . PHE A 1 97 ? 0.123 -15.265 -18.734 1.00 45.25 97 PHE A N 1
ATOM 735 C CA . PHE A 1 97 ? 1.392 -15.494 -19.435 1.00 45.25 97 PHE A CA 1
ATOM 736 C C . PHE A 1 97 ? 1.814 -16.948 -19.217 1.00 45.25 97 PHE A C 1
ATOM 738 O O . PHE A 1 97 ? 2.330 -17.561 -20.174 1.00 45.25 97 PHE A O 1
#